Protein AF-M2TVL8-F1 (afdb_monomer_lite)

Radius of gyration: 15.21 Å; chains: 1; bounding box: 34×17×44 Å

Foldseek 3Di:
DDDPDDQDVVNLVVQLVVLVVVLVVLVVVQCPDPVGHADDDPDGPSLVVSLVSNQVSNCVSDVDDDDGPVPPPD

Organism: NCBI:txid1212548

pLDDT: mean 87.24, std 15.93, range [37.97, 98.62]

Secondary structure (DSSP, 8-state):
--PPP---HHHHHHHHHHHHHHHHHHHHHHHT-TT--S-BTTB-HHHHHHHHHHHHHHHHHSSS----SSS---

Structure (mmCIF, N/CA/C/O backbone):
data_AF-M2TVL8-F1
#
_entry.id   AF-M2TVL8-F1
#
loop_
_atom_site.group_PDB
_atom_site.id
_atom_site.type_symbol
_atom_site.label_atom_id
_atom_site.label_alt_id
_atom_site.label_comp_id
_atom_site.label_asym_id
_atom_site.label_entity_id
_atom_site.label_seq_id
_atom_site.pdbx_PDB_ins_code
_atom_site.Cartn_x
_atom_site.Cartn_y
_atom_site.Cartn_z
_atom_site.occupancy
_atom_site.B_iso_or_equiv
_atom_site.auth_seq_id
_atom_site.auth_comp_id
_atom_site.auth_asym_id
_atom_site.auth_atom_id
_atom_site.pdbx_PDB_model_num
ATOM 1 N N . MET A 1 1 ? -18.642 -12.560 25.100 1.00 39.75 1 MET A N 1
ATOM 2 C CA . MET A 1 1 ? -18.382 -11.315 24.351 1.00 39.75 1 MET A CA 1
ATOM 3 C C . MET A 1 1 ? -17.001 -10.835 24.758 1.00 39.75 1 MET A C 1
ATOM 5 O O . MET A 1 1 ? -16.864 -10.161 25.768 1.00 39.75 1 MET A O 1
ATOM 9 N N . THR A 1 2 ? -15.962 -11.313 24.081 1.00 40.91 2 THR A N 1
ATOM 10 C CA . THR A 1 2 ? -14.589 -10.860 24.323 1.00 40.91 2 THR A CA 1
ATOM 11 C C . THR A 1 2 ? -14.430 -9.516 23.633 1.00 40.91 2 THR A C 1
ATOM 13 O O . THR A 1 2 ? -14.464 -9.450 22.408 1.00 40.91 2 THR A O 1
ATOM 16 N N . GLN A 1 3 ? -14.338 -8.448 24.422 1.00 47.62 3 GLN A N 1
ATOM 17 C CA . GLN A 1 3 ? -13.901 -7.145 23.931 1.00 47.62 3 GLN A CA 1
ATOM 18 C C . GLN A 1 3 ? -12.497 -7.348 23.348 1.00 47.62 3 GLN A C 1
ATOM 20 O O . GLN A 1 3 ? -11.602 -7.802 24.065 1.00 47.62 3 GLN A O 1
ATOM 25 N N . GLY A 1 4 ? -12.338 -7.127 22.041 1.00 57.81 4 GLY A N 1
ATOM 26 C CA . GLY A 1 4 ? -11.030 -7.161 21.391 1.00 57.81 4 GLY A CA 1
ATOM 27 C C . GLY A 1 4 ? -10.096 -6.115 22.012 1.00 57.81 4 GLY A C 1
ATOM 28 O O . GLY A 1 4 ? -10.574 -5.183 22.667 1.00 57.81 4 GLY A O 1
ATOM 29 N N . PRO A 1 5 ? -8.770 -6.262 21.864 1.00 62.69 5 PRO A N 1
ATOM 30 C CA . PRO A 1 5 ? -7.834 -5.273 22.381 1.00 62.69 5 PRO A CA 1
ATOM 31 C C . PRO A 1 5 ? -8.175 -3.893 21.804 1.00 62.69 5 PRO A C 1
ATOM 33 O O . PRO A 1 5 ? -8.261 -3.721 20.591 1.00 62.69 5 PRO A O 1
ATOM 36 N N . VAL A 1 6 ? -8.391 -2.910 22.683 1.00 63.50 6 VAL A N 1
ATOM 37 C CA . VAL A 1 6 ? -8.537 -1.508 22.281 1.00 63.50 6 VAL A CA 1
ATOM 38 C C . VAL A 1 6 ? -7.180 -1.062 21.753 1.00 63.50 6 VAL A C 1
ATOM 40 O O . VAL A 1 6 ? -6.252 -0.846 22.530 1.00 63.50 6 VAL A 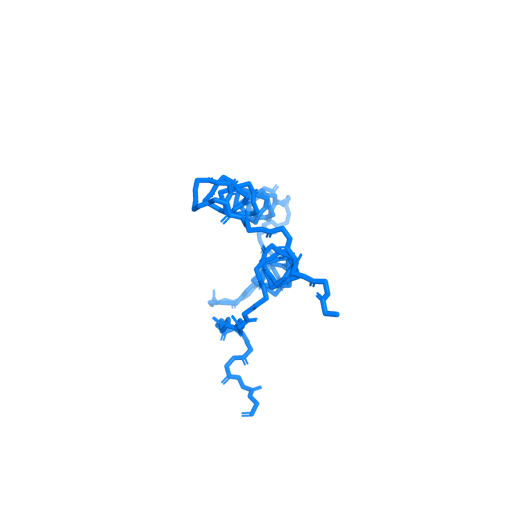O 1
ATOM 43 N N . MET A 1 7 ? -7.048 -0.967 20.433 1.00 66.38 7 MET A N 1
ATOM 44 C CA . MET A 1 7 ? -5.866 -0.383 19.817 1.00 66.38 7 MET A CA 1
ATOM 45 C C . MET A 1 7 ? -5.850 1.112 20.141 1.00 66.38 7 MET A C 1
ATOM 47 O O . MET A 1 7 ? -6.794 1.838 19.825 1.00 66.38 7 MET A O 1
ATOM 51 N N . ILE A 1 8 ? -4.800 1.577 20.814 1.00 84.88 8 ILE A N 1
ATOM 52 C CA . ILE A 1 8 ? -4.624 3.004 21.084 1.00 84.88 8 ILE A CA 1
ATOM 53 C C . ILE A 1 8 ? -4.346 3.673 19.732 1.00 84.88 8 ILE A C 1
ATOM 55 O O . ILE A 1 8 ? -3.645 3.105 18.898 1.00 84.88 8 ILE A O 1
ATOM 59 N N . LEU A 1 9 ? -4.887 4.871 19.483 1.00 90.31 9 LEU A N 1
ATOM 60 C CA . LEU A 1 9 ? -4.777 5.558 18.184 1.00 90.31 9 LEU A CA 1
ATOM 61 C C . LEU A 1 9 ? -3.335 5.602 17.640 1.00 90.31 9 LEU A C 1
ATOM 63 O O . LEU A 1 9 ? -3.117 5.455 16.440 1.00 90.31 9 LEU A O 1
ATOM 67 N N . THR A 1 10 ? -2.353 5.768 18.525 1.00 94.19 10 THR A N 1
ATOM 68 C CA . THR A 1 10 ? -0.927 5.757 18.182 1.00 94.19 10 THR A CA 1
ATOM 69 C C . THR A 1 10 ? -0.458 4.402 17.649 1.00 94.19 10 THR A C 1
ATOM 71 O O . THR A 1 10 ? 0.319 4.361 16.699 1.00 94.19 10 THR A O 1
ATOM 74 N N . ASP A 1 11 ? -0.944 3.296 18.211 1.00 93.31 11 ASP A N 1
ATOM 75 C CA . ASP A 1 11 ? -0.604 1.948 17.749 1.00 93.31 11 ASP A CA 1
ATOM 76 C C . ASP A 1 11 ? -1.208 1.687 16.369 1.00 93.31 11 ASP A C 1
ATOM 78 O O . ASP A 1 11 ? -0.516 1.185 15.484 1.00 93.31 11 ASP A O 1
ATOM 82 N N . LEU A 1 12 ? -2.457 2.118 16.150 1.00 94.19 12 LEU A N 1
ATOM 83 C CA . LEU A 1 12 ? -3.109 2.035 14.840 1.00 94.19 12 LEU A CA 1
ATOM 84 C C . LEU A 1 12 ? -2.355 2.851 13.793 1.00 94.19 12 LEU A C 1
ATOM 86 O O . LEU A 1 12 ? -2.113 2.366 12.687 1.00 94.19 12 LEU A O 1
ATOM 90 N N . LEU A 1 13 ? -1.943 4.069 14.146 1.00 96.19 13 LEU A N 1
ATOM 91 C CA . LEU A 1 13 ? -1.153 4.924 13.269 1.00 9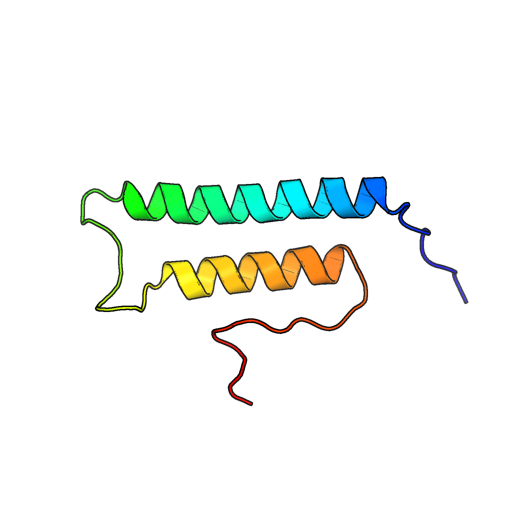6.19 13 LEU A CA 1
ATOM 92 C C . LEU A 1 13 ? 0.190 4.272 12.918 1.00 96.19 13 LEU A C 1
ATOM 94 O O . LEU A 1 13 ? 0.536 4.193 11.743 1.00 96.19 13 LEU A O 1
ATOM 98 N N . ASN A 1 14 ? 0.919 3.755 13.908 1.00 96.56 14 ASN A N 1
ATOM 99 C CA . ASN A 1 14 ? 2.201 3.086 13.685 1.00 96.56 14 ASN A CA 1
ATOM 100 C C . ASN A 1 14 ? 2.049 1.826 12.821 1.00 96.56 14 ASN A C 1
ATOM 102 O O . ASN A 1 14 ? 2.851 1.602 11.912 1.00 96.56 14 ASN A O 1
ATOM 106 N N . CYS A 1 15 ? 1.001 1.028 13.054 1.00 96.44 15 CYS A N 1
ATOM 107 C CA . CYS A 1 15 ? 0.676 -0.118 12.208 1.00 96.44 15 CYS A CA 1
ATOM 108 C C . CYS A 1 15 ? 0.375 0.320 10.771 1.00 96.44 15 CYS A C 1
ATOM 110 O O . CYS A 1 15 ? 0.942 -0.237 9.835 1.00 96.44 15 CYS A O 1
ATOM 112 N N . THR A 1 16 ? -0.448 1.355 10.598 1.00 96.69 16 THR A N 1
ATOM 113 C CA . THR A 1 16 ? -0.805 1.901 9.282 1.00 96.69 16 THR A CA 1
ATOM 114 C C . THR A 1 16 ? 0.431 2.390 8.529 1.00 96.69 16 THR A C 1
ATOM 116 O O . THR A 1 16 ? 0.608 2.052 7.363 1.00 96.69 16 THR A O 1
ATOM 119 N N . ILE A 1 17 ? 1.326 3.130 9.194 1.00 98.31 17 ILE A N 1
ATOM 120 C CA . ILE A 1 17 ? 2.585 3.604 8.602 1.00 98.31 17 ILE A CA 1
ATOM 121 C 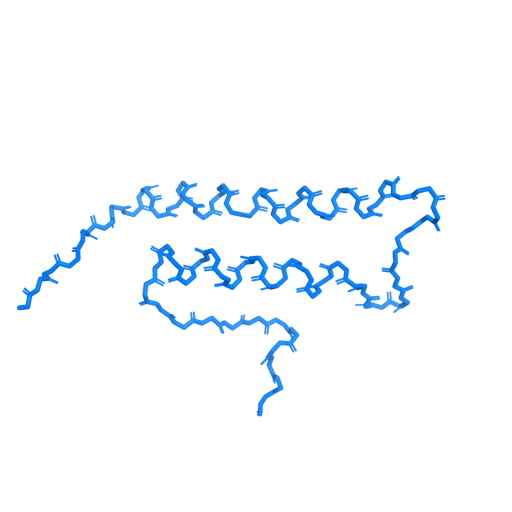C . ILE A 1 17 ? 3.423 2.424 8.109 1.00 98.31 17 ILE A C 1
ATOM 123 O O . ILE A 1 17 ? 3.876 2.438 6.969 1.00 98.31 17 ILE A O 1
ATOM 127 N N . ARG A 1 18 ? 3.594 1.381 8.931 1.00 98.38 18 ARG A N 1
ATOM 128 C CA . ARG A 1 18 ? 4.348 0.179 8.545 1.00 98.38 18 ARG A CA 1
ATOM 129 C C . ARG A 1 18 ? 3.754 -0.497 7.306 1.00 98.38 18 ARG A C 1
ATOM 131 O O . ARG A 1 18 ? 4.500 -0.877 6.410 1.00 98.38 18 ARG A O 1
ATOM 138 N N . ILE A 1 19 ? 2.431 -0.630 7.249 1.00 98.25 19 ILE A N 1
ATOM 139 C CA . ILE A 1 19 ? 1.725 -1.253 6.120 1.00 98.25 19 ILE A CA 1
ATOM 140 C C . ILE A 1 19 ? 1.917 -0.430 4.838 1.00 98.25 19 ILE A C 1
ATOM 142 O O . ILE A 1 19 ? 2.255 -0.977 3.790 1.00 98.25 19 ILE A O 1
ATOM 146 N N . VAL A 1 20 ? 1.763 0.895 4.922 1.00 97.81 20 VAL A N 1
ATOM 147 C CA . VAL A 1 20 ? 1.936 1.799 3.773 1.00 97.81 20 VAL A CA 1
ATOM 148 C C . VAL A 1 20 ? 3.390 1.841 3.296 1.00 97.81 20 VAL A C 1
ATOM 150 O O . VAL A 1 20 ? 3.627 1.934 2.094 1.00 97.81 20 VAL A O 1
ATOM 153 N N . LEU A 1 21 ? 4.368 1.720 4.196 1.00 98.62 21 LEU A N 1
ATOM 154 C CA . LEU A 1 21 ? 5.773 1.580 3.807 1.00 98.62 21 LEU A CA 1
ATOM 155 C C . LEU A 1 21 ? 6.008 0.295 3.002 1.00 98.62 21 LEU A C 1
ATOM 157 O O . LEU A 1 21 ? 6.648 0.367 1.959 1.00 98.62 21 LEU A O 1
ATOM 161 N N . GLY A 1 22 ? 5.417 -0.836 3.404 1.00 98.00 22 GLY A N 1
ATOM 162 C CA . GLY A 1 22 ? 5.481 -2.083 2.628 1.00 98.00 22 GLY A CA 1
ATOM 163 C C . GLY A 1 22 ? 4.845 -1.961 1.235 1.00 98.00 22 GLY A C 1
ATOM 164 O O . GLY A 1 22 ? 5.396 -2.443 0.250 1.00 98.00 22 GLY A O 1
ATOM 165 N N . ALA A 1 23 ? 3.730 -1.235 1.111 1.00 98.06 23 ALA A N 1
ATOM 166 C CA . ALA A 1 23 ? 3.171 -0.891 -0.200 1.00 98.06 23 ALA A CA 1
ATOM 167 C C . ALA A 1 23 ? 4.131 -0.021 -1.038 1.00 98.06 23 ALA A C 1
ATOM 169 O O . ALA A 1 23 ? 4.236 -0.194 -2.252 1.00 98.06 23 ALA A O 1
ATOM 170 N N . GLY A 1 24 ? 4.849 0.904 -0.395 1.00 98.00 24 GLY A N 1
ATOM 171 C CA . GLY A 1 24 ? 5.884 1.717 -1.031 1.00 98.00 24 GLY A CA 1
ATOM 172 C C . GLY A 1 24 ? 7.073 0.894 -1.531 1.00 98.00 24 GLY A C 1
ATOM 173 O O . GLY A 1 24 ? 7.590 1.180 -2.606 1.00 98.00 24 GLY A O 1
ATOM 174 N N . GLU A 1 25 ? 7.470 -0.150 -0.802 1.00 98.19 25 GLU A N 1
ATOM 175 C CA . GLU A 1 25 ? 8.522 -1.082 -1.227 1.00 98.19 25 GLU A CA 1
ATOM 176 C C . GLU A 1 25 ? 8.122 -1.854 -2.491 1.00 98.19 25 GLU A C 1
ATOM 178 O O . GLU A 1 25 ? 8.939 -1.979 -3.402 1.00 98.19 25 GLU A O 1
ATOM 183 N N . LEU A 1 26 ? 6.860 -2.296 -2.603 1.00 97.50 26 LEU A N 1
ATOM 184 C CA . LEU A 1 26 ? 6.347 -2.910 -3.837 1.00 97.50 26 LEU A CA 1
ATOM 185 C C . LEU A 1 26 ? 6.435 -1.946 -5.025 1.00 97.50 26 LEU A C 1
ATOM 187 O O . LEU A 1 26 ? 6.895 -2.322 -6.101 1.00 97.50 26 LEU A O 1
ATOM 191 N N . LEU A 1 27 ? 6.036 -0.687 -4.825 1.00 97.00 27 LEU A N 1
ATOM 192 C CA . LEU A 1 27 ? 6.115 0.332 -5.870 1.00 97.00 27 LEU A CA 1
ATOM 193 C C . LEU A 1 27 ? 7.564 0.637 -6.274 1.00 97.00 27 LEU A C 1
ATOM 195 O O . LEU A 1 27 ? 7.847 0.809 -7.459 1.00 97.00 27 LEU A O 1
ATOM 199 N N . ALA A 1 28 ? 8.477 0.711 -5.305 1.00 97.25 28 ALA A N 1
ATOM 200 C CA . ALA A 1 28 ? 9.894 0.935 -5.563 1.00 97.25 28 ALA A CA 1
ATOM 201 C C . ALA A 1 28 ? 10.492 -0.227 -6.367 1.00 97.25 28 ALA A C 1
ATOM 203 O O . ALA A 1 28 ? 11.109 0.007 -7.405 1.00 97.25 28 ALA A O 1
ATOM 204 N N . ALA A 1 29 ? 10.223 -1.469 -5.952 1.00 96.81 29 ALA A N 1
ATOM 205 C CA . ALA A 1 29 ? 10.673 -2.665 -6.656 1.00 96.81 29 ALA A CA 1
ATOM 206 C C . ALA A 1 29 ? 10.144 -2.721 -8.099 1.00 96.81 29 ALA A C 1
ATOM 208 O O . ALA A 1 29 ? 10.886 -3.081 -9.011 1.00 96.81 29 ALA A O 1
ATOM 209 N N . GLU A 1 30 ? 8.893 -2.310 -8.326 1.00 96.75 30 GLU A N 1
ATOM 210 C CA . GLU A 1 30 ? 8.313 -2.209 -9.667 1.00 96.75 30 GLU A CA 1
ATOM 211 C C . GLU A 1 30 ? 9.068 -1.216 -10.557 1.00 96.75 30 GLU A C 1
ATOM 213 O O . GLU A 1 30 ? 9.363 -1.500 -11.719 1.00 96.75 30 GLU A O 1
ATOM 218 N N . CYS A 1 31 ? 9.399 -0.045 -10.008 1.00 94.00 31 CYS A N 1
ATOM 219 C CA . CYS A 1 31 ? 10.144 0.989 -10.724 1.00 94.00 31 CYS A CA 1
ATOM 220 C C . CYS A 1 31 ? 11.568 0.546 -11.087 1.00 94.00 31 CYS A C 1
ATOM 222 O O . CYS A 1 31 ? 12.134 1.046 -12.059 1.00 94.00 31 CYS A O 1
ATOM 224 N N . GLU A 1 32 ? 12.142 -0.377 -10.317 1.00 96.44 32 GLU A N 1
ATOM 225 C CA . GLU A 1 32 ? 13.511 -0.871 -10.478 1.00 96.44 32 GLU A CA 1
ATOM 226 C C . GLU A 1 32 ? 13.623 -2.105 -11.389 1.00 96.44 32 GLU A C 1
ATOM 228 O O . GLU A 1 32 ? 14.733 -2.571 -11.662 1.00 96.44 32 GLU A O 1
ATOM 233 N N . LEU A 1 33 ? 12.506 -2.637 -11.902 1.00 94.75 33 LEU A N 1
ATOM 234 C CA . LEU A 1 33 ? 12.532 -3.767 -12.830 1.00 94.75 33 LEU A CA 1
ATOM 235 C C . LEU A 1 33 ? 13.379 -3.446 -14.069 1.00 94.75 33 LEU A C 1
ATOM 237 O O . LEU A 1 33 ? 13.185 -2.436 -14.743 1.00 94.75 33 LEU A O 1
ATOM 241 N N . ALA A 1 34 ? 14.280 -4.363 -14.437 1.00 94.44 34 ALA A N 1
ATOM 242 C CA . ALA A 1 34 ? 15.154 -4.198 -15.603 1.00 94.44 34 ALA A CA 1
ATOM 243 C C . ALA A 1 34 ? 14.381 -4.066 -16.932 1.00 94.44 34 ALA A C 1
ATOM 245 O O . ALA A 1 34 ? 14.876 -3.466 -17.884 1.00 94.44 34 ALA A O 1
ATOM 246 N N . SER A 1 35 ? 13.165 -4.617 -16.999 1.00 94.00 35 SER A N 1
ATOM 247 C CA . SER A 1 35 ? 12.233 -4.474 -18.124 1.00 94.00 35 SER A CA 1
ATOM 248 C C . SER A 1 35 ? 11.471 -3.143 -18.135 1.00 94.00 35 SER A C 1
ATOM 250 O O . SER A 1 35 ? 10.699 -2.898 -19.060 1.00 94.00 35 SER A O 1
ATOM 252 N N . GLY A 1 36 ? 11.659 -2.309 -17.111 1.00 90.75 36 GLY A N 1
ATOM 253 C CA . GLY A 1 36 ? 10.764 -1.217 -16.750 1.00 90.75 36 GLY A CA 1
ATOM 254 C C . GLY A 1 36 ? 9.503 -1.705 -16.018 1.00 90.75 36 GLY A C 1
ATOM 255 O O . GLY A 1 36 ? 9.278 -2.920 -15.930 1.00 90.75 36 GLY A O 1
ATOM 256 N N . PRO A 1 37 ? 8.680 -0.764 -15.513 1.00 91.56 37 PRO A N 1
ATOM 257 C CA . PRO A 1 37 ? 7.417 -1.068 -14.846 1.00 91.56 37 PRO A CA 1
ATOM 258 C C . PRO A 1 37 ? 6.465 -1.867 -15.742 1.00 91.56 37 PRO A C 1
ATOM 260 O O . PRO A 1 37 ? 6.274 -1.542 -16.918 1.00 91.56 37 PRO A O 1
ATOM 263 N N . ARG A 1 38 ? 5.830 -2.882 -15.165 1.00 95.12 38 ARG A N 1
ATOM 264 C CA . ARG A 1 38 ? 4.719 -3.642 -15.737 1.00 95.12 38 ARG A CA 1
ATOM 265 C C . ARG A 1 38 ? 3.483 -2.746 -15.758 1.00 95.12 38 ARG A C 1
ATOM 267 O O . ARG A 1 38 ? 3.074 -2.202 -14.732 1.00 95.12 38 ARG A O 1
ATOM 274 N N . GLY A 1 39 ? 2.909 -2.557 -16.940 1.00 89.88 39 GLY A N 1
ATOM 275 C CA . GLY A 1 39 ? 1.684 -1.787 -17.099 1.00 89.88 39 GLY A CA 1
ATOM 276 C C . GLY A 1 39 ? 1.583 -1.057 -18.429 1.00 89.88 39 GLY A C 1
ATOM 277 O O . GLY A 1 39 ? 2.484 -1.079 -19.268 1.00 89.88 39 GLY A O 1
ATOM 278 N N . TYR A 1 40 ? 0.452 -0.387 -18.622 1.00 87.44 40 TYR A N 1
ATOM 279 C CA . TYR A 1 40 ? 0.194 0.459 -19.779 1.00 87.44 40 TYR A CA 1
ATOM 280 C C . TYR A 1 40 ? -0.735 1.618 -19.409 1.00 87.44 40 TYR A C 1
ATOM 282 O O . TYR A 1 40 ? -1.797 1.421 -18.812 1.00 87.44 40 TYR A O 1
ATOM 290 N N . GLY A 1 41 ? -0.364 2.835 -19.818 1.00 87.38 41 GLY A N 1
ATOM 291 C CA . GLY A 1 41 ? -1.129 4.043 -19.511 1.00 87.38 41 GLY A CA 1
ATOM 292 C C . GLY A 1 41 ? -1.146 4.334 -18.009 1.00 87.38 41 GLY A C 1
ATOM 293 O O . GLY A 1 41 ? -0.094 4.493 -17.402 1.00 87.38 41 GLY A O 1
ATOM 294 N N . ASP A 1 42 ? -2.340 4.418 -17.420 1.00 83.31 42 ASP A N 1
ATOM 295 C CA . ASP A 1 42 ? -2.556 4.695 -15.994 1.00 83.31 42 ASP A CA 1
ATOM 296 C C . ASP A 1 42 ? -2.786 3.429 -15.148 1.00 83.31 42 ASP A C 1
ATOM 298 O O . ASP A 1 42 ? -3.306 3.510 -14.030 1.00 83.31 42 ASP A O 1
ATOM 302 N N . LYS A 1 43 ? -2.456 2.252 -15.694 1.00 86.75 43 LYS A N 1
ATOM 303 C CA . LYS A 1 43 ? -2.646 0.958 -15.035 1.00 86.75 43 LYS A CA 1
ATOM 304 C C . LYS A 1 43 ? -1.346 0.175 -15.008 1.00 86.75 43 LYS A C 1
ATOM 306 O O . LYS A 1 43 ? -0.731 -0.024 -16.052 1.00 86.75 43 LYS A O 1
ATOM 311 N N . ALA A 1 44 ? -1.016 -0.333 -13.833 1.00 92.19 44 ALA A N 1
ATOM 312 C CA . ALA A 1 44 ? 0.089 -1.246 -13.607 1.00 92.19 44 ALA A CA 1
ATOM 313 C C . ALA A 1 44 ? -0.382 -2.445 -12.779 1.00 92.19 44 ALA A C 1
ATOM 315 O O . ALA A 1 44 ? -1.268 -2.316 -11.931 1.00 92.19 44 ALA A O 1
ATOM 316 N N . GLU A 1 45 ? 0.209 -3.615 -13.004 1.00 93.19 45 GLU A N 1
ATOM 317 C CA . GLU A 1 45 ? -0.037 -4.817 -12.204 1.00 93.19 45 GLU A CA 1
ATOM 318 C C . GLU A 1 45 ? 0.249 -4.554 -10.718 1.00 93.19 45 GLU A C 1
ATOM 320 O O . GLU A 1 45 ? -0.528 -4.978 -9.858 1.00 93.19 45 GLU A O 1
ATOM 325 N N . VAL A 1 46 ? 1.280 -3.747 -10.426 1.00 95.12 46 VAL A N 1
ATOM 326 C CA . VAL A 1 46 ? 1.623 -3.331 -9.059 1.00 95.12 46 VAL A CA 1
ATOM 327 C C . VAL A 1 46 ? 0.477 -2.591 -8.356 1.00 95.12 46 VAL A C 1
ATOM 329 O O . VAL A 1 46 ? 0.363 -2.674 -7.138 1.00 95.12 46 VAL A O 1
ATOM 332 N N . ASP A 1 47 ? -0.430 -1.924 -9.086 1.00 93.94 47 ASP A N 1
ATOM 333 C CA . ASP A 1 47 ? -1.593 -1.268 -8.471 1.00 93.94 47 ASP A CA 1
ATOM 334 C C . ASP A 1 47 ? -2.496 -2.288 -7.757 1.00 93.94 47 ASP A C 1
ATOM 336 O O . ASP A 1 47 ? -3.067 -2.004 -6.703 1.00 93.94 47 ASP A O 1
ATOM 340 N N . VAL A 1 48 ? -2.670 -3.468 -8.365 1.00 93.31 48 VAL A N 1
ATOM 341 C CA . VAL A 1 48 ? -3.518 -4.548 -7.840 1.00 93.31 48 VAL A CA 1
ATOM 342 C C . VAL A 1 48 ? -2.827 -5.223 -6.661 1.00 93.31 48 VAL A C 1
ATOM 344 O O . VAL A 1 48 ? -3.480 -5.509 -5.659 1.00 93.31 48 VAL A O 1
ATOM 347 N N . GLU A 1 49 ? -1.515 -5.435 -6.765 1.00 95.50 49 GLU A N 1
ATOM 348 C CA . GLU A 1 49 ? -0.681 -6.015 -5.708 1.00 95.50 49 GLU A CA 1
ATOM 349 C C . GLU A 1 49 ? -0.662 -5.111 -4.462 1.00 95.50 49 GLU A C 1
ATOM 351 O O . GLU A 1 49 ? -0.919 -5.578 -3.351 1.00 95.50 49 GLU A O 1
ATOM 356 N N . ILE A 1 50 ? -0.476 -3.799 -4.647 1.00 96.50 50 ILE A N 1
ATOM 357 C CA . ILE A 1 50 ? -0.540 -2.802 -3.572 1.00 96.50 50 ILE A CA 1
ATOM 358 C C . ILE A 1 50 ? -1.934 -2.760 -2.943 1.00 96.50 50 ILE A C 1
ATOM 360 O O . ILE A 1 50 ? -2.056 -2.785 -1.720 1.00 96.50 50 ILE A O 1
ATOM 364 N N . GLU A 1 51 ? -3.005 -2.712 -3.741 1.00 95.88 51 GLU A N 1
ATOM 365 C CA . GLU A 1 51 ? -4.359 -2.662 -3.182 1.00 95.88 51 GLU A CA 1
ATOM 366 C C . GLU A 1 51 ? -4.731 -3.956 -2.440 1.00 95.88 51 GLU A C 1
ATOM 368 O O . GLU A 1 51 ? -5.484 -3.909 -1.463 1.00 95.88 51 GLU A O 1
ATOM 373 N N . ALA A 1 52 ? -4.227 -5.113 -2.881 1.00 95.25 52 ALA A N 1
ATOM 374 C CA . ALA A 1 52 ? -4.378 -6.378 -2.169 1.00 95.25 52 ALA A CA 1
ATOM 375 C C . ALA A 1 52 ? -3.689 -6.328 -0.800 1.00 95.25 52 ALA A C 1
ATOM 377 O O . ALA A 1 52 ? -4.372 -6.533 0.204 1.00 95.25 52 ALA A O 1
ATOM 378 N N . LEU A 1 53 ? -2.406 -5.947 -0.761 1.00 96.44 53 LEU A N 1
ATOM 379 C CA . LEU A 1 53 ? -1.636 -5.809 0.478 1.00 96.44 53 LEU A CA 1
ATOM 380 C C . LEU A 1 53 ? -2.300 -4.831 1.452 1.00 96.44 53 LEU A C 1
ATOM 382 O O . LEU A 1 53 ? -2.523 -5.167 2.613 1.00 96.44 53 LEU A O 1
ATOM 386 N N . LEU A 1 54 ? -2.672 -3.638 0.978 1.00 96.75 54 LEU A N 1
ATOM 387 C CA . LEU A 1 54 ? -3.314 -2.625 1.816 1.00 96.75 54 LEU A CA 1
ATOM 388 C C . LEU A 1 54 ? -4.637 -3.130 2.390 1.00 96.75 54 LEU A C 1
ATOM 390 O O . LEU A 1 54 ? -4.905 -2.927 3.569 1.00 96.75 54 LEU A O 1
ATOM 394 N N . ARG A 1 55 ? -5.470 -3.796 1.582 1.00 94.81 55 ARG A N 1
ATOM 395 C CA . ARG A 1 55 ? -6.754 -4.316 2.059 1.00 94.81 55 ARG A CA 1
ATOM 396 C C . ARG A 1 55 ? -6.564 -5.376 3.134 1.00 94.81 55 ARG A C 1
ATOM 398 O O . ARG A 1 55 ? -7.242 -5.319 4.151 1.00 94.81 55 ARG A O 1
ATOM 405 N N . GLU A 1 56 ? -5.715 -6.363 2.882 1.00 95.25 56 GLU A N 1
ATOM 406 C CA . GLU A 1 56 ? -5.532 -7.491 3.797 1.00 95.25 56 GLU A CA 1
ATOM 407 C C . GLU A 1 56 ? -4.977 -7.023 5.143 1.00 95.25 56 GLU A C 1
ATOM 409 O O . GLU A 1 56 ? -5.557 -7.316 6.188 1.00 95.25 56 GLU A O 1
ATOM 414 N N . GLU A 1 57 ? -3.921 -6.213 5.116 1.00 96.44 57 GLU A N 1
ATOM 415 C CA . GLU A 1 57 ? -3.243 -5.774 6.331 1.00 96.44 57 GLU A CA 1
ATOM 416 C C . GLU A 1 57 ? -4.041 -4.717 7.113 1.00 96.44 57 GLU A C 1
ATOM 418 O O . GLU A 1 57 ? -4.074 -4.760 8.344 1.00 96.44 57 GLU A O 1
ATOM 423 N N . LEU A 1 58 ? -4.722 -3.776 6.440 1.00 95.31 58 LEU A N 1
ATOM 424 C CA . LEU A 1 58 ? -5.513 -2.752 7.136 1.00 95.31 58 LEU A CA 1
ATOM 425 C C . LEU A 1 58 ? -6.781 -3.334 7.769 1.00 95.31 58 LEU A C 1
ATOM 427 O O . LEU A 1 58 ? -7.111 -2.950 8.888 1.00 95.31 58 LEU A O 1
ATOM 431 N N . LEU A 1 59 ? -7.451 -4.286 7.107 1.00 94.50 59 LEU A N 1
ATOM 432 C CA . LEU A 1 59 ? -8.606 -4.986 7.687 1.00 94.50 59 LEU A CA 1
ATOM 433 C C . LEU A 1 59 ? -8.207 -5.892 8.859 1.00 94.50 59 LEU A C 1
ATOM 435 O O . LEU A 1 59 ? -8.993 -6.098 9.779 1.00 94.50 59 LEU A O 1
ATOM 439 N N . ALA A 1 60 ? -6.982 -6.426 8.850 1.00 93.31 60 ALA A N 1
ATOM 440 C CA . ALA A 1 60 ? -6.439 -7.141 10.001 1.00 93.31 60 ALA A CA 1
ATOM 441 C C . ALA A 1 60 ? -6.086 -6.194 11.164 1.00 93.31 60 ALA A C 1
ATOM 443 O O . ALA A 1 60 ? -6.160 -6.594 12.327 1.00 93.31 60 ALA A O 1
ATOM 444 N N . ALA A 1 61 ? -5.700 -4.948 10.865 1.00 92.56 61 ALA A N 1
ATOM 445 C CA . ALA A 1 61 ? -5.352 -3.941 11.866 1.00 92.56 61 ALA A CA 1
ATOM 446 C C . ALA A 1 61 ? -6.581 -3.279 12.513 1.00 92.56 61 ALA A C 1
ATOM 448 O O . ALA A 1 61 ? -6.532 -2.929 13.694 1.00 92.56 61 ALA A O 1
ATOM 449 N N . LEU A 1 62 ? -7.673 -3.103 11.767 1.00 92.50 62 LEU A N 1
ATOM 450 C CA . LEU A 1 62 ? -8.910 -2.502 12.251 1.00 92.50 62 LEU A CA 1
ATOM 451 C C . LEU A 1 62 ? -10.119 -3.172 11.591 1.00 92.50 62 LEU A C 1
ATOM 453 O O . LEU A 1 62 ? -10.210 -3.227 10.368 1.00 92.50 62 LEU A O 1
ATOM 457 N N . ASP A 1 63 ? -11.070 -3.618 12.414 1.00 90.12 63 ASP A N 1
ATOM 458 C CA . ASP A 1 63 ? -12.353 -4.162 11.954 1.00 90.12 63 ASP A CA 1
ATOM 459 C C . ASP A 1 63 ? -13.236 -3.034 11.390 1.00 90.12 63 ASP A C 1
ATOM 461 O O . ASP A 1 63 ? -14.014 -2.396 12.104 1.00 90.12 63 ASP A O 1
ATOM 465 N N . CYS A 1 64 ? -13.031 -2.713 10.113 1.00 88.94 64 CYS A N 1
ATOM 466 C CA . CYS A 1 64 ? -13.741 -1.672 9.379 1.00 88.94 64 CYS A CA 1
ATOM 467 C C . CYS A 1 64 ? -13.951 -2.064 7.909 1.00 88.94 64 CYS A C 1
ATOM 469 O O . CYS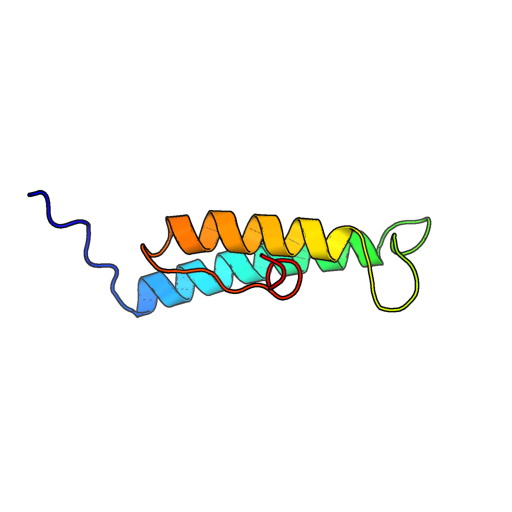 A 1 64 ? -13.512 -3.117 7.459 1.00 88.94 64 CYS A O 1
ATOM 471 N N . ASP A 1 65 ? -14.602 -1.199 7.131 1.00 90.19 65 ASP A N 1
ATOM 472 C CA . ASP A 1 65 ? -14.692 -1.369 5.679 1.00 90.19 65 ASP A CA 1
ATOM 473 C C . ASP A 1 65 ? -13.419 -0.883 4.965 1.00 90.19 65 ASP A C 1
ATOM 475 O O . ASP A 1 65 ? -12.680 -0.036 5.472 1.00 90.19 65 ASP A O 1
ATOM 479 N N . PHE A 1 66 ? -13.192 -1.372 3.740 1.00 90.75 66 PHE A N 1
ATOM 480 C CA . PHE A 1 66 ? -12.095 -0.939 2.870 1.00 90.75 66 PHE A CA 1
ATOM 481 C C . PHE A 1 66 ? -12.618 -0.491 1.499 1.00 90.75 66 PHE A C 1
ATOM 483 O O . PHE A 1 66 ? -13.241 -1.275 0.783 1.00 90.75 66 PHE A O 1
ATOM 490 N N . TRP A 1 67 ? -12.294 0.744 1.104 1.00 89.19 67 TRP A N 1
ATOM 491 C CA . TRP A 1 67 ? -12.641 1.327 -0.197 1.00 89.19 67 TRP A CA 1
ATOM 492 C C . TRP A 1 67 ? -11.377 1.657 -1.003 1.00 89.19 67 TRP A C 1
ATOM 494 O O . T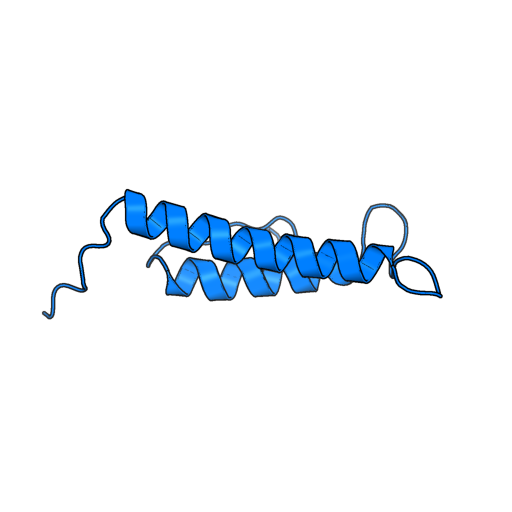RP A 1 67 ? -10.751 2.696 -0.805 1.00 89.19 67 TRP A O 1
ATOM 504 N N . GLY A 1 68 ? -11.002 0.754 -1.913 1.00 86.12 68 GLY A N 1
ATOM 505 C CA . GLY A 1 68 ? -9.874 0.917 -2.838 1.00 86.12 68 GLY A CA 1
ATOM 506 C C . GLY A 1 68 ? -10.287 1.445 -4.215 1.00 86.12 68 GLY A C 1
ATOM 507 O O . GLY A 1 68 ? -11.462 1.411 -4.587 1.00 86.12 68 GLY A O 1
ATOM 508 N N . ARG A 1 69 ? -9.314 1.911 -5.009 1.00 81.31 69 ARG A N 1
ATOM 509 C CA . ARG A 1 69 ? -9.565 2.468 -6.352 1.00 81.31 69 ARG A CA 1
ATOM 510 C C . ARG A 1 69 ? -9.950 1.382 -7.361 1.00 81.31 69 ARG A C 1
ATOM 512 O O . ARG A 1 69 ? -10.803 1.626 -8.211 1.00 81.31 69 ARG A O 1
ATOM 519 N N . LYS A 1 70 ? -9.327 0.203 -7.301 1.00 72.00 70 LYS A N 1
ATOM 520 C CA . LYS A 1 70 ? -9.555 -0.911 -8.236 1.00 72.00 70 LYS A CA 1
ATOM 521 C C . LYS A 1 70 ? -10.794 -1.734 -7.873 1.00 72.00 70 LYS A C 1
ATOM 523 O O . LYS A 1 70 ? -11.359 -2.362 -8.762 1.00 72.00 70 LYS A O 1
ATOM 528 N N . ARG A 1 71 ? -11.255 -1.696 -6.616 1.00 61.22 71 ARG A N 1
ATOM 529 C CA . ARG A 1 71 ? -12.461 -2.407 -6.141 1.00 61.22 71 A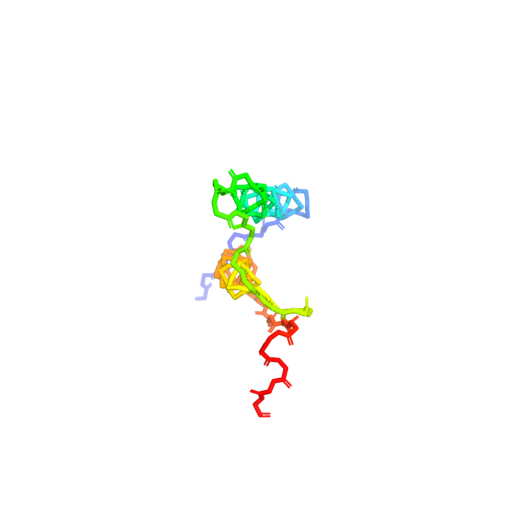RG A CA 1
ATOM 530 C C . ARG A 1 71 ? -13.732 -1.564 -5.988 1.00 61.22 71 ARG A C 1
ATOM 532 O O . ARG A 1 71 ? -14.737 -2.094 -5.533 1.00 61.22 71 ARG A O 1
ATOM 539 N N . ALA A 1 72 ? -13.762 -0.322 -6.476 1.00 52.41 72 ALA A N 1
ATOM 540 C CA . ALA A 1 72 ? -14.999 0.467 -6.604 1.00 52.41 72 ALA A CA 1
ATOM 541 C C . ALA A 1 72 ? -15.954 -0.023 -7.729 1.00 52.41 72 ALA A C 1
ATOM 543 O O . ALA A 1 72 ? -16.829 0.716 -8.171 1.00 52.41 72 ALA A O 1
ATOM 544 N N . GLN A 1 73 ? -15.774 -1.256 -8.212 1.00 40.56 73 GLN A N 1
ATOM 545 C CA . GLN A 1 73 ? -16.653 -1.940 -9.161 1.00 40.56 73 GLN A CA 1
ATOM 546 C C . GLN A 1 73 ? -17.191 -3.205 -8.476 1.00 40.56 73 GLN A C 1
ATOM 548 O O . GLN A 1 73 ? -16.583 -4.273 -8.549 1.00 40.56 73 GLN A O 1
ATOM 553 N N . HIS A 1 74 ? -18.291 -3.059 -7.744 1.00 37.97 74 HIS A N 1
ATOM 554 C CA . HIS A 1 74 ? -19.264 -4.122 -7.487 1.00 37.97 74 HIS A CA 1
ATOM 555 C C . HIS A 1 74 ? -20.610 -3.619 -7.994 1.00 37.97 74 HIS A C 1
ATOM 557 O O . HIS A 1 74 ? -20.911 -2.431 -7.732 1.00 37.97 74 HIS A O 1
#

Sequence (74 aa):
MTQGPVMILTDLLNCTIRIVLGAGELLAAECELASGPRGYGDKAEVDVEIEALLREELLAALDCDFWGRKRAQH